Protein AF-A0A7R9V7A7-F1 (afdb_monomer_lite)

Foldseek 3Di:
DPVVCVVVVVVVVVVVVVVVVVVVVVCVVVPPPPPPPPPPDPPPPPDDPCVVVVLVVVVVVVCVVCVVVCVVVVVVVVLLVVQCPDAEAEEAEPCRPVPSVVSHPVVRYPYYHYYD

Secondary structure (DSSP, 8-state):
--HHHHHHHHHHHHHHHHHHHHHHHHHHHHS-------TTTGGG---STTHHHHHHHHHHHHHHHHHHHHHHHTHHHHHHHHHTT--EEEEEES-TT-TTGGGS-GGGEEEEEEE-

Organism: NCBI:txid1486919

InterPro domains:
  IPR029063 S-adenosyl-L-methionine-dependent methyltransferase superfamily [G3DSA:3.40.50.150] (50-116)
  IPR029063 S-adenosyl-L-methionine-dependent methyltransferase superfamily [SSF53335] (53-104)

pLDDT: mean 76.26, std 17.23, range [41.53, 97.0]

Sequence (116 aa):
AASWYLVGGVGLYGASAYGMYTYLTAHKLHGDGDKSGPEGEASREAGSGNGARTYDAIAKKYDSAIGGEEFSMGTPLLRRWILNHAKGDVLEISAGTGRNLTYYSLDSVRSLTLAD

Structure (mmCIF, N/CA/C/O backbone):
data_AF-A0A7R9V7A7-F1
#
_entry.id   AF-A0A7R9V7A7-F1
#
loop_
_atom_site.group_PDB
_atom_site.id
_atom_site.type_symbol
_atom_site.label_atom_id
_atom_site.label_alt_id
_atom_site.label_comp_id
_atom_site.label_asym_id
_atom_site.label_entity_id
_atom_site.label_seq_id
_atom_site.pdbx_PDB_ins_code
_atom_site.Cartn_x
_atom_site.Cartn_y
_atom_site.Cartn_z
_atom_site.occupancy
_atom_site.B_iso_or_equiv
_atom_site.auth_seq_id
_atom_site.auth_comp_id
_atom_site.auth_asym_id
_atom_site.auth_atom_id
_atom_site.pdbx_PDB_model_num
ATOM 1 N N . ALA A 1 1 ? 50.340 5.559 -20.323 1.00 57.56 1 ALA A N 1
ATOM 2 C CA . ALA A 1 1 ? 49.188 5.182 -19.473 1.00 57.56 1 ALA A CA 1
ATOM 3 C C . ALA A 1 1 ? 47.927 6.042 -19.685 1.00 57.56 1 ALA A C 1
ATOM 5 O O . ALA A 1 1 ? 46.874 5.620 -19.256 1.00 57.56 1 ALA A O 1
ATOM 6 N N . ALA A 1 2 ? 47.960 7.206 -20.352 1.00 59.69 2 ALA A N 1
ATOM 7 C CA . ALA A 1 2 ? 46.762 8.056 -20.502 1.00 59.69 2 ALA A CA 1
ATOM 8 C C . ALA A 1 2 ? 45.759 7.601 -21.594 1.00 59.69 2 ALA A C 1
ATOM 10 O O . ALA A 1 2 ? 44.580 7.928 -21.529 1.00 59.69 2 ALA A O 1
ATOM 11 N N . SER A 1 3 ? 46.207 6.826 -22.589 1.00 58.97 3 SER A N 1
ATOM 12 C CA . SER A 1 3 ? 45.395 6.472 -23.768 1.00 58.97 3 SER A CA 1
ATOM 13 C C . SER A 1 3 ? 44.245 5.496 -23.472 1.00 58.97 3 SER A C 1
ATOM 15 O O . SER A 1 3 ? 43.177 5.618 -24.067 1.00 58.97 3 SER A O 1
ATOM 17 N N . TRP A 1 4 ? 44.404 4.583 -22.509 1.00 61.69 4 TRP A N 1
ATOM 18 C CA . TRP A 1 4 ? 43.367 3.595 -22.192 1.00 61.69 4 TRP A CA 1
ATOM 19 C C . TRP A 1 4 ? 42.163 4.198 -21.457 1.00 61.69 4 TRP A C 1
ATOM 21 O O . TRP A 1 4 ? 41.040 3.741 -21.649 1.00 61.69 4 TRP A O 1
ATOM 31 N N . TYR A 1 5 ? 42.371 5.269 -20.684 1.00 67.94 5 TYR A N 1
ATOM 32 C CA . TYR A 1 5 ? 41.288 6.007 -20.030 1.00 67.94 5 TYR A CA 1
ATOM 33 C C . TYR A 1 5 ? 40.410 6.754 -21.036 1.00 67.94 5 TYR A C 1
ATOM 35 O O . TYR A 1 5 ? 39.198 6.818 -20.861 1.00 67.94 5 TYR A O 1
ATOM 43 N N . LEU A 1 6 ? 41.005 7.286 -22.109 1.00 68.19 6 LEU A N 1
ATOM 44 C CA . LEU A 1 6 ? 40.260 7.980 -23.162 1.00 68.19 6 LEU A CA 1
ATOM 45 C C . LEU A 1 6 ? 39.402 7.002 -23.970 1.00 68.19 6 LEU A C 1
ATOM 47 O O . LEU A 1 6 ? 38.227 7.269 -24.199 1.00 68.19 6 LEU A O 1
ATOM 51 N N . VAL A 1 7 ? 39.952 5.839 -24.333 1.00 71.19 7 VAL A N 1
ATOM 52 C CA . VAL A 1 7 ? 39.198 4.791 -25.045 1.00 71.19 7 VAL A CA 1
ATOM 53 C C . VAL A 1 7 ? 38.088 4.212 -24.159 1.00 71.19 7 VAL A C 1
ATOM 55 O O . VAL A 1 7 ? 36.957 4.060 -24.617 1.00 71.19 7 VAL A O 1
ATOM 58 N N . GLY A 1 8 ? 38.371 3.959 -22.876 1.00 73.44 8 GLY A N 1
ATOM 59 C CA . GLY A 1 8 ? 37.368 3.492 -21.916 1.00 73.44 8 GLY A CA 1
ATOM 60 C C . GLY A 1 8 ? 36.262 4.520 -21.652 1.00 73.44 8 GLY A C 1
ATOM 61 O O . GLY A 1 8 ? 35.086 4.164 -21.626 1.00 73.44 8 GLY A O 1
ATOM 62 N N . GLY A 1 9 ? 36.619 5.801 -21.519 1.00 75.38 9 GLY A N 1
ATOM 63 C CA . GLY A 1 9 ? 35.669 6.892 -21.293 1.00 75.38 9 GLY A CA 1
ATOM 64 C C . GLY A 1 9 ? 34.747 7.143 -22.487 1.00 75.38 9 GLY A C 1
ATOM 65 O O . GLY A 1 9 ? 33.539 7.282 -22.307 1.00 75.38 9 GLY A O 1
ATOM 66 N N . VAL A 1 10 ? 35.289 7.125 -23.711 1.00 82.88 10 VAL A N 1
ATOM 67 C CA . VAL A 1 10 ? 34.489 7.241 -24.943 1.00 82.88 10 VAL A CA 1
ATOM 68 C C . VAL A 1 10 ? 33.562 6.035 -25.108 1.00 82.88 10 VAL A C 1
ATOM 70 O O . VAL A 1 10 ? 32.400 6.212 -25.467 1.00 82.88 10 VAL A O 1
ATOM 73 N N . GLY A 1 11 ? 34.030 4.825 -24.784 1.00 84.38 11 GLY A N 1
ATOM 74 C CA . GLY A 1 11 ? 33.195 3.622 -24.791 1.00 84.38 11 GLY A CA 1
ATOM 75 C C . GLY A 1 11 ? 32.031 3.700 -23.799 1.00 84.38 11 GLY A C 1
ATOM 76 O O . GLY A 1 11 ? 30.889 3.427 -24.169 1.00 84.38 11 GLY A O 1
ATOM 77 N N . LEU A 1 12 ? 32.293 4.136 -22.562 1.00 87.56 12 LEU A N 1
ATOM 78 C CA . LEU A 1 12 ? 31.264 4.288 -21.529 1.00 87.56 12 LEU A CA 1
ATOM 79 C C . LEU A 1 12 ? 30.229 5.362 -21.898 1.00 87.56 12 LEU A C 1
ATOM 81 O O . LEU A 1 12 ? 29.033 5.145 -21.713 1.00 87.56 12 LEU A O 1
ATOM 85 N N . TYR A 1 13 ? 30.676 6.493 -22.454 1.00 88.06 13 TYR A N 1
ATOM 86 C CA . TYR A 1 13 ? 29.791 7.561 -22.924 1.00 88.06 13 TYR A CA 1
ATOM 87 C C . TYR A 1 13 ? 28.952 7.131 -24.135 1.00 88.06 13 TYR A C 1
ATOM 89 O O . TYR A 1 13 ? 27.756 7.400 -24.192 1.00 88.06 13 TYR A O 1
ATOM 97 N N . GLY A 1 14 ? 29.552 6.418 -25.093 1.00 90.75 14 GLY A N 1
ATOM 98 C CA . GLY A 1 14 ? 28.831 5.880 -26.245 1.00 90.75 14 GLY A CA 1
ATOM 99 C C . GLY A 1 14 ? 27.759 4.869 -25.834 1.00 90.75 14 GLY A C 1
ATOM 100 O O . GLY A 1 14 ? 26.628 4.945 -26.310 1.00 90.75 14 GLY A O 1
ATOM 101 N N . ALA A 1 15 ? 28.080 3.968 -24.901 1.00 88.50 15 ALA A N 1
ATOM 102 C CA . ALA A 1 15 ? 27.132 2.989 -24.377 1.00 88.50 15 ALA A CA 1
ATOM 103 C C . ALA A 1 15 ? 25.983 3.647 -23.595 1.00 88.50 15 ALA A C 1
ATOM 105 O O . ALA A 1 15 ? 24.828 3.262 -23.776 1.00 88.50 15 ALA A O 1
ATOM 106 N N . SER A 1 16 ? 26.268 4.662 -22.768 1.00 88.31 16 SER A N 1
ATOM 107 C CA . SER A 1 16 ? 25.231 5.382 -22.020 1.00 88.31 16 SER A CA 1
ATOM 108 C C . SER A 1 16 ? 24.333 6.220 -22.935 1.00 88.31 16 SER A C 1
ATOM 110 O O . SER A 1 16 ? 23.111 6.175 -22.792 1.00 88.31 16 SER A O 1
ATOM 112 N N . ALA A 1 17 ? 24.901 6.910 -23.928 1.00 88.75 17 ALA A N 1
ATOM 113 C CA . ALA A 1 17 ? 24.140 7.662 -24.922 1.00 88.75 17 ALA A CA 1
ATOM 114 C C . ALA A 1 17 ? 23.271 6.745 -25.801 1.00 88.75 17 ALA A C 1
ATOM 116 O O . ALA A 1 17 ? 22.105 7.053 -26.045 1.00 88.75 17 ALA A O 1
ATOM 117 N N . TYR A 1 18 ? 23.797 5.593 -26.231 1.00 89.50 18 TYR A N 1
ATOM 118 C CA . TYR A 1 18 ? 23.044 4.607 -27.012 1.00 89.50 18 TYR A CA 1
ATOM 119 C C . TYR A 1 18 ? 21.932 3.937 -26.187 1.00 89.50 18 TYR A C 1
ATOM 121 O O . TYR A 1 18 ? 20.805 3.781 -26.664 1.00 89.50 18 TYR A O 1
ATOM 129 N N . GLY A 1 19 ? 22.210 3.608 -24.922 1.00 86.00 19 GLY A N 1
ATOM 130 C CA . GLY A 1 19 ? 21.204 3.117 -23.979 1.00 86.00 19 GLY A CA 1
ATOM 131 C C . GLY A 1 19 ? 20.078 4.132 -23.760 1.00 86.00 19 GLY A C 1
ATOM 132 O O . GLY A 1 19 ? 18.907 3.782 -23.858 1.00 86.00 19 GLY A O 1
ATOM 133 N N . MET A 1 20 ? 20.412 5.412 -23.571 1.00 85.75 20 MET A N 1
ATOM 134 C CA . MET A 1 20 ? 19.413 6.478 -23.447 1.00 85.75 20 MET A CA 1
ATOM 135 C C . MET A 1 20 ? 18.615 6.684 -24.743 1.00 85.75 20 MET A C 1
ATOM 137 O O . MET A 1 20 ? 17.402 6.860 -24.697 1.00 85.75 20 MET A O 1
ATOM 141 N N . TYR A 1 21 ? 19.260 6.623 -25.912 1.00 85.75 21 TYR A N 1
ATOM 142 C CA . TYR A 1 21 ? 18.585 6.744 -27.208 1.00 85.75 21 TYR A CA 1
ATOM 143 C C . TYR A 1 21 ? 17.577 5.613 -27.446 1.00 85.75 21 TYR A C 1
ATOM 145 O O . TYR A 1 21 ? 16.442 5.870 -27.852 1.00 85.75 21 TYR A O 1
ATOM 153 N N . THR A 1 22 ? 17.963 4.367 -27.163 1.00 85.06 22 THR A N 1
ATOM 154 C CA . THR A 1 22 ? 17.061 3.212 -27.282 1.00 85.06 22 THR A CA 1
ATOM 155 C C . THR A 1 22 ? 15.937 3.267 -26.249 1.00 85.06 22 THR A C 1
ATOM 157 O O . THR A 1 22 ? 14.790 3.027 -26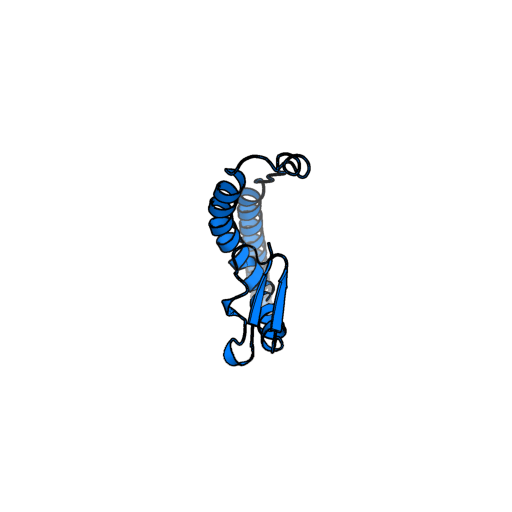.614 1.00 85.06 22 THR A O 1
ATOM 160 N N . TYR A 1 23 ? 16.220 3.688 -25.010 1.00 80.94 23 TYR A N 1
ATOM 161 C CA . TYR A 1 23 ? 15.208 3.904 -23.972 1.00 80.94 23 TYR A CA 1
ATOM 162 C C . TYR A 1 23 ? 14.192 4.978 -24.370 1.00 80.94 23 TYR A C 1
ATOM 164 O O . TYR A 1 23 ? 12.993 4.724 -24.347 1.00 80.94 23 TYR A O 1
ATOM 172 N N . LEU A 1 24 ? 14.651 6.156 -24.803 1.00 79.62 24 LEU A N 1
ATOM 173 C CA . LEU A 1 24 ? 13.774 7.241 -25.245 1.00 79.62 24 LEU A CA 1
ATOM 174 C C . LEU A 1 24 ? 12.979 6.867 -26.496 1.00 79.62 24 LEU A C 1
ATOM 176 O O . LEU A 1 24 ? 11.830 7.270 -26.619 1.00 79.62 24 LEU A O 1
ATOM 180 N N . THR A 1 25 ? 13.556 6.102 -27.421 1.00 74.06 25 THR A N 1
ATOM 181 C CA . THR A 1 25 ? 12.841 5.657 -28.625 1.00 74.06 25 THR A CA 1
ATOM 182 C C . THR A 1 25 ? 11.804 4.585 -28.277 1.00 74.06 25 THR A C 1
ATOM 184 O O . THR A 1 25 ? 10.677 4.656 -28.755 1.00 74.06 25 THR A O 1
ATOM 187 N N . ALA A 1 26 ? 12.121 3.655 -27.372 1.00 70.44 26 ALA A N 1
ATOM 188 C CA . ALA A 1 26 ? 11.163 2.680 -26.850 1.00 70.44 26 ALA A CA 1
ATOM 189 C C . ALA A 1 26 ? 10.038 3.348 -26.038 1.00 70.44 26 ALA A C 1
ATOM 191 O O . ALA A 1 26 ? 8.878 2.957 -26.167 1.00 70.44 26 ALA A O 1
ATOM 192 N N . HIS A 1 27 ? 10.353 4.392 -25.262 1.00 63.81 27 HIS A N 1
ATOM 193 C CA . HIS A 1 27 ? 9.360 5.174 -24.524 1.00 63.81 27 HIS A CA 1
ATOM 194 C C . HIS A 1 27 ? 8.548 6.112 -25.414 1.00 63.81 27 HIS A C 1
ATOM 196 O O . HIS A 1 27 ? 7.374 6.296 -25.137 1.00 63.81 27 HIS A O 1
ATOM 202 N N . LYS A 1 28 ? 9.101 6.662 -26.502 1.00 58.53 28 LYS A N 1
ATOM 203 C CA . LYS A 1 28 ? 8.312 7.397 -27.506 1.00 58.53 28 LYS A CA 1
ATOM 204 C C . LYS A 1 28 ? 7.352 6.480 -28.266 1.00 58.53 28 LYS A C 1
ATOM 206 O O . LYS A 1 28 ? 6.287 6.930 -28.657 1.00 58.53 28 LYS A O 1
ATOM 211 N N . LEU A 1 29 ? 7.684 5.196 -28.414 1.00 51.06 29 LEU A N 1
ATOM 212 C CA . LEU A 1 29 ? 6.771 4.188 -28.967 1.00 51.06 29 LEU A CA 1
ATOM 213 C C . LEU A 1 29 ? 5.700 3.725 -27.959 1.00 51.06 29 LEU A C 1
ATOM 215 O O . LEU A 1 29 ? 4.628 3.307 -28.380 1.00 51.06 29 LEU A O 1
ATOM 219 N N . HIS A 1 30 ? 5.958 3.824 -26.648 1.00 51.91 30 HIS A N 1
ATOM 220 C CA . HIS A 1 30 ? 4.965 3.579 -25.585 1.00 51.91 30 HIS A CA 1
ATOM 221 C C . HIS A 1 30 ? 4.228 4.846 -25.107 1.00 51.91 30 HIS A C 1
ATOM 223 O O . HIS A 1 30 ? 3.280 4.740 -24.333 1.00 51.91 30 HIS A O 1
ATOM 229 N N . GLY A 1 31 ? 4.668 6.031 -25.534 1.00 47.56 31 GLY A N 1
ATOM 230 C CA . GLY A 1 31 ? 4.301 7.324 -24.952 1.00 47.56 31 GLY A CA 1
ATOM 231 C C . GLY A 1 31 ? 3.395 8.198 -25.812 1.00 47.56 31 GLY A C 1
ATOM 232 O O . GLY A 1 31 ? 3.139 9.325 -25.416 1.00 47.56 31 GLY A O 1
ATOM 233 N N . ASP A 1 32 ? 2.894 7.694 -26.941 1.00 48.56 32 ASP A N 1
ATOM 234 C CA . ASP A 1 32 ? 1.862 8.369 -27.749 1.00 48.56 32 ASP A CA 1
ATOM 235 C C . ASP A 1 32 ? 0.522 7.621 -27.665 1.00 48.56 32 ASP A C 1
ATOM 237 O O . ASP A 1 32 ? -0.204 7.400 -28.631 1.00 48.56 32 ASP A O 1
ATOM 241 N N . GLY A 1 33 ? 0.221 7.173 -26.449 1.00 44.62 33 GLY A N 1
ATOM 242 C CA . GLY A 1 33 ? -1.119 6.836 -26.004 1.00 44.62 33 GLY A CA 1
ATOM 243 C C . GLY A 1 33 ? -1.644 7.937 -25.093 1.00 44.62 33 GLY A C 1
ATOM 244 O O . GLY A 1 33 ? -2.119 7.622 -24.004 1.00 44.62 33 GLY A O 1
ATOM 245 N N . ASP A 1 34 ? -1.523 9.202 -25.514 1.00 42.97 34 ASP A N 1
ATOM 246 C CA . ASP A 1 34 ? -2.339 10.292 -24.981 1.00 42.97 34 ASP A CA 1
ATOM 247 C C . ASP A 1 34 ? -3.807 9.926 -25.216 1.00 42.97 34 ASP A C 1
ATOM 249 O O . ASP A 1 34 ? -4.411 10.199 -26.250 1.00 42.97 34 ASP A O 1
ATOM 253 N N . LYS A 1 35 ? -4.383 9.221 -24.246 1.00 45.66 35 LYS A N 1
ATOM 254 C CA . LYS A 1 35 ? -5.804 9.324 -23.983 1.00 45.66 35 LYS A CA 1
ATOM 255 C C . LYS A 1 35 ? -5.958 10.545 -23.097 1.00 45.66 35 LYS A C 1
ATOM 257 O O . LYS A 1 35 ? -6.165 10.416 -21.893 1.00 45.66 35 LYS A O 1
ATOM 262 N N . SER A 1 36 ? -5.944 11.707 -23.733 1.00 43.75 36 SER A N 1
ATOM 263 C CA . SER A 1 36 ? -6.845 12.797 -23.400 1.00 43.75 36 SER A CA 1
ATOM 264 C C . SER A 1 36 ? -8.273 12.239 -23.497 1.00 43.75 36 SER A C 1
ATOM 266 O O . SER A 1 36 ? -8.998 12.393 -24.477 1.00 43.75 36 SER A O 1
ATOM 268 N N . GLY A 1 37 ? -8.649 11.447 -22.489 1.00 41.53 37 GLY A N 1
ATOM 269 C CA . GLY A 1 37 ? -10.035 11.107 -22.232 1.00 41.53 37 GLY A CA 1
ATOM 270 C C . GLY A 1 37 ? -10.774 12.406 -21.920 1.00 41.53 37 GLY A C 1
ATOM 271 O O . GLY A 1 37 ? -10.153 13.339 -21.413 1.00 41.53 37 GLY A O 1
ATOM 272 N N . PRO A 1 38 ? -12.071 12.511 -22.236 1.00 43.59 38 PRO A N 1
ATOM 273 C CA . PRO A 1 38 ? -12.829 13.723 -21.981 1.00 43.59 38 PRO A CA 1
ATOM 274 C C . PRO A 1 38 ? -12.927 13.946 -20.466 1.00 43.59 38 PRO A C 1
ATOM 276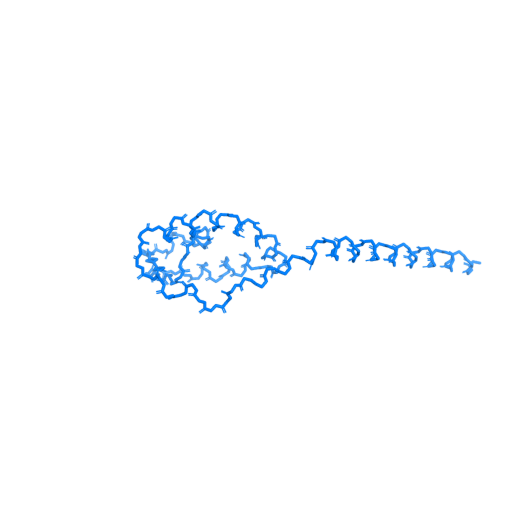 O O . PRO A 1 38 ? -13.828 13.443 -19.794 1.00 43.59 38 PRO A O 1
ATOM 279 N N . GLU A 1 39 ? -11.976 14.699 -19.919 1.00 48.47 39 GLU A N 1
ATOM 280 C CA . GLU A 1 39 ? -12.076 15.325 -18.612 1.00 48.47 39 GLU A CA 1
ATOM 281 C C . GLU A 1 39 ? -13.158 16.401 -18.718 1.00 48.47 39 GLU A C 1
ATOM 283 O O . GLU A 1 39 ? -12.915 17.508 -19.192 1.00 48.47 39 GLU A O 1
ATOM 288 N N . GLY A 1 40 ? -14.391 16.063 -18.336 1.00 45.06 40 GLY A N 1
ATOM 289 C CA . GLY A 1 40 ? -15.408 17.090 -18.103 1.00 45.06 40 GLY A CA 1
ATOM 290 C C . GLY A 1 40 ? -16.871 16.709 -18.290 1.00 45.06 40 GLY A C 1
ATOM 291 O O . GLY A 1 40 ? -17.720 17.421 -17.760 1.00 45.06 40 GLY A O 1
ATOM 292 N N . GLU A 1 41 ? -17.211 15.615 -18.978 1.00 42.88 41 GLU A N 1
ATOM 293 C CA . GLU A 1 41 ? -18.626 15.378 -19.345 1.00 42.88 41 GLU A CA 1
ATOM 294 C C . GLU A 1 41 ? -19.274 14.127 -18.733 1.00 42.88 41 GLU A C 1
ATOM 296 O O . GLU A 1 41 ? -20.499 14.058 -18.654 1.00 42.88 41 GLU A O 1
ATOM 301 N N . ALA A 1 42 ? -18.503 13.190 -18.171 1.00 42.97 42 ALA A N 1
ATOM 302 C CA . ALA A 1 42 ? -19.062 11.982 -17.547 1.00 42.97 42 ALA A CA 1
ATOM 303 C C . ALA A 1 42 ? -19.595 12.186 -16.110 1.00 42.97 42 ALA A C 1
ATOM 305 O O . ALA A 1 42 ? -20.146 11.263 -15.517 1.00 42.97 42 ALA A O 1
ATOM 306 N N . SER A 1 43 ? -19.478 13.390 -15.540 1.00 47.97 43 SER A N 1
ATOM 307 C CA . SER A 1 43 ? -19.958 13.702 -14.182 1.00 47.97 43 SER A CA 1
ATOM 308 C C . SER A 1 43 ? -21.460 14.020 -14.114 1.00 47.97 43 SER A C 1
ATOM 310 O O . SER A 1 43 ? -21.958 14.373 -13.046 1.00 47.97 43 SER A O 1
ATOM 312 N N . ARG A 1 44 ? -22.194 13.951 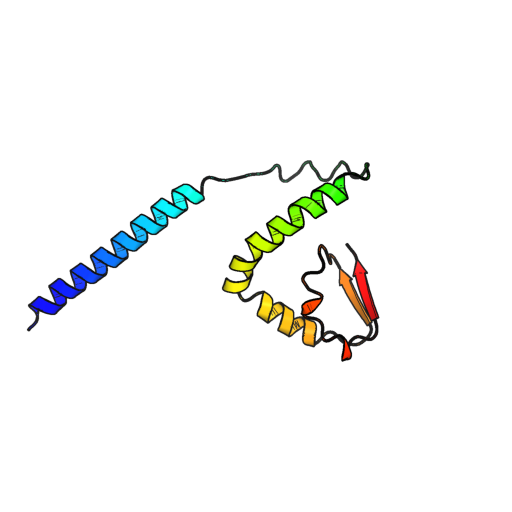-15.238 1.00 48.06 44 ARG A N 1
ATOM 313 C CA . ARG A 1 44 ? -23.618 14.339 -15.316 1.00 48.06 44 ARG A CA 1
ATOM 314 C C . ARG A 1 44 ? -24.618 13.203 -15.519 1.00 48.06 44 ARG A C 1
ATOM 316 O O . ARG A 1 44 ? -25.812 13.478 -15.519 1.00 48.06 44 ARG A O 1
ATOM 323 N N . GLU A 1 45 ? -24.186 11.947 -15.575 1.00 45.09 45 GLU A N 1
ATOM 324 C CA . GLU A 1 45 ? -25.108 10.799 -15.605 1.00 45.09 45 GLU A CA 1
ATOM 325 C C . GLU A 1 45 ? -24.997 9.939 -14.341 1.00 45.09 45 GLU A C 1
ATOM 327 O O . GLU A 1 45 ? -24.857 8.717 -14.364 1.00 45.09 45 GLU A O 1
ATOM 332 N N . ALA A 1 46 ? -25.122 10.601 -13.189 1.00 50.50 46 ALA A N 1
ATOM 333 C CA . ALA A 1 46 ? -25.544 9.958 -11.952 1.00 50.50 46 ALA A CA 1
ATOM 334 C C . ALA A 1 46 ? -27.025 9.561 -12.086 1.00 50.50 46 ALA A C 1
ATOM 336 O O . ALA A 1 46 ? -27.922 10.303 -11.692 1.00 50.50 46 ALA A O 1
ATOM 337 N N . GLY A 1 47 ? -27.296 8.418 -12.719 1.00 45.53 47 GLY A N 1
ATOM 338 C CA . GLY A 1 47 ? -28.680 8.023 -12.974 1.00 45.53 47 GLY A CA 1
ATOM 339 C C . GLY A 1 47 ? -28.910 6.664 -13.621 1.00 45.53 47 GLY A C 1
ATOM 340 O O . GLY A 1 47 ? -29.911 6.506 -14.303 1.00 45.53 47 GLY A O 1
ATOM 341 N N . SER A 1 48 ? -28.031 5.675 -13.457 1.00 45.91 48 SER A N 1
ATOM 342 C CA . SER A 1 48 ? -28.372 4.282 -13.785 1.00 45.91 48 SER A CA 1
A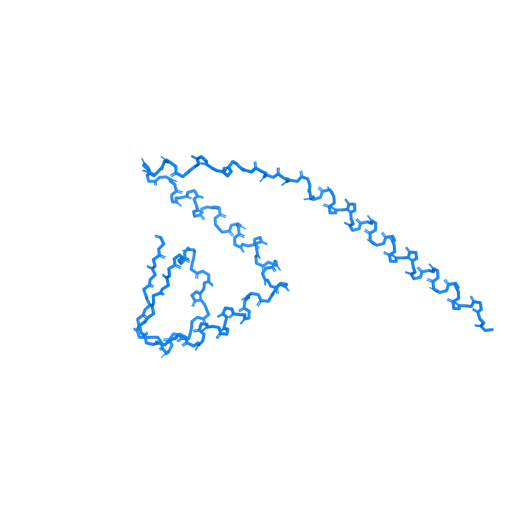TOM 343 C C . SER A 1 48 ? -27.350 3.338 -13.160 1.00 45.91 48 SER A C 1
ATOM 345 O O . SER A 1 48 ? -26.149 3.570 -13.286 1.00 45.91 48 SER A O 1
ATOM 347 N N . GLY A 1 49 ? -27.796 2.272 -12.489 1.00 52.22 49 GLY A N 1
ATOM 348 C CA . GLY A 1 49 ? -26.983 1.317 -11.708 1.00 52.22 49 GLY A CA 1
ATOM 349 C C . GLY A 1 49 ? -25.929 0.504 -12.483 1.00 52.22 49 GLY A C 1
ATOM 350 O O . GLY A 1 49 ? -25.534 -0.574 -12.049 1.00 52.22 49 GLY A O 1
ATOM 351 N N . ASN A 1 50 ? -25.474 0.993 -13.637 1.00 58.12 50 ASN A N 1
ATOM 352 C CA . ASN A 1 50 ? -24.463 0.389 -14.497 1.00 58.12 50 ASN A CA 1
ATOM 353 C C . ASN A 1 50 ? -23.084 1.078 -14.404 1.00 58.12 50 ASN A C 1
ATOM 355 O O . ASN A 1 50 ? -22.081 0.479 -14.795 1.00 58.12 50 ASN A O 1
ATOM 359 N N . GLY A 1 51 ? -23.018 2.301 -13.856 1.00 58.88 51 GLY A N 1
ATOM 360 C CA . GLY A 1 51 ? -21.764 3.039 -13.657 1.00 58.88 51 GLY A CA 1
ATOM 361 C C . GLY A 1 51 ? -20.809 2.322 -12.700 1.00 58.88 51 GLY A C 1
ATOM 362 O O . GLY A 1 51 ? -19.681 2.024 -13.079 1.00 58.88 51 GLY A O 1
ATOM 363 N N . ALA A 1 52 ? -21.291 1.930 -11.514 1.00 62.16 52 ALA A N 1
ATOM 364 C CA . ALA A 1 52 ? -20.493 1.235 -10.493 1.00 62.16 52 ALA A CA 1
ATOM 365 C C . ALA A 1 52 ? -19.786 -0.024 -11.033 1.00 62.16 52 ALA A C 1
ATOM 367 O O . ALA A 1 52 ? -18.596 -0.214 -10.816 1.00 62.16 52 ALA A O 1
ATOM 368 N N . ARG A 1 53 ? -20.477 -0.831 -11.853 1.00 61.91 53 ARG A N 1
ATOM 369 C CA . ARG A 1 53 ? -19.894 -2.044 -12.460 1.00 61.91 53 ARG A CA 1
ATOM 370 C C . ARG A 1 53 ? -18.790 -1.746 -13.473 1.00 61.91 53 ARG A C 1
ATOM 372 O O . ARG A 1 53 ? -17.870 -2.544 -13.639 1.00 61.91 53 ARG A O 1
ATOM 379 N N . THR A 1 54 ? -18.893 -0.614 -14.164 1.00 68.88 54 THR A N 1
ATOM 380 C CA . THR A 1 54 ? -17.869 -0.162 -15.113 1.00 68.88 54 THR A CA 1
ATOM 381 C C . THR A 1 54 ? -16.641 0.346 -14.360 1.00 68.88 54 THR A C 1
ATOM 383 O O . THR A 1 54 ? -15.520 -0.019 -14.718 1.00 68.88 54 THR A O 1
ATOM 386 N N . TYR A 1 55 ? -16.848 1.100 -13.275 1.00 68.81 55 TYR A N 1
ATOM 387 C CA . TYR A 1 55 ? -15.772 1.525 -12.379 1.00 68.81 55 TYR A CA 1
ATOM 388 C C . TYR A 1 55 ? -15.049 0.325 -11.759 1.00 68.81 55 TYR A C 1
ATOM 390 O O . TYR A 1 55 ? -13.833 0.233 -11.901 1.00 68.81 55 TYR A O 1
ATOM 398 N N . ASP A 1 56 ? -15.768 -0.658 -11.210 1.00 72.75 56 ASP A N 1
ATOM 399 C CA . ASP A 1 56 ? -15.177 -1.878 -10.635 1.00 72.75 56 ASP A CA 1
ATOM 400 C C . ASP A 1 56 ? -14.309 -2.659 -11.635 1.00 72.75 56 ASP A C 1
ATOM 402 O O . ASP A 1 56 ? -13.243 -3.185 -11.295 1.00 72.75 56 ASP A O 1
ATOM 406 N N . ALA A 1 57 ? -14.757 -2.746 -12.892 1.00 75.31 57 ALA A N 1
ATOM 407 C CA . ALA A 1 57 ? -14.042 -3.463 -13.944 1.00 75.31 57 ALA A CA 1
ATOM 408 C C . ALA A 1 57 ? -12.733 -2.764 -14.350 1.00 75.31 57 ALA A C 1
ATOM 410 O O . ALA A 1 57 ? -11.746 -3.433 -14.674 1.00 75.31 57 ALA A O 1
ATOM 411 N N . ILE A 1 58 ? -12.716 -1.429 -14.336 1.00 75.94 58 ILE A N 1
ATOM 412 C CA . ILE A 1 58 ? -11.544 -0.622 -14.696 1.00 75.94 58 ILE A CA 1
ATOM 413 C C . ILE A 1 58 ? -10.584 -0.503 -13.509 1.00 75.94 58 ILE A C 1
ATOM 415 O O . ILE A 1 58 ? -9.368 -0.581 -13.700 1.00 75.94 58 ILE A O 1
ATOM 419 N N . ALA A 1 59 ? -11.112 -0.396 -12.289 1.00 76.88 59 ALA A N 1
ATOM 420 C CA . ALA A 1 59 ? -10.338 -0.125 -11.086 1.00 76.88 59 ALA A CA 1
ATOM 421 C C . ALA A 1 59 ? -9.251 -1.178 -10.835 1.00 76.88 59 ALA A C 1
ATOM 423 O O . ALA A 1 59 ? -8.108 -0.821 -10.578 1.00 76.88 59 ALA A O 1
ATOM 424 N N . LYS A 1 60 ? -9.537 -2.471 -11.051 1.00 75.31 60 LYS A N 1
ATOM 425 C CA . LYS A 1 60 ? -8.524 -3.537 -10.897 1.00 75.31 60 LYS A CA 1
ATOM 426 C C . LYS A 1 60 ? -7.323 -3.367 -11.830 1.00 75.31 60 LYS A C 1
ATOM 428 O O . LYS A 1 60 ? -6.186 -3.605 -11.428 1.00 75.31 60 LYS A O 1
ATOM 433 N N . LYS A 1 61 ? -7.568 -2.976 -13.085 1.00 77.50 61 LYS A N 1
ATOM 434 C CA . LYS A 1 61 ? -6.498 -2.743 -14.067 1.00 77.50 61 LYS A CA 1
ATOM 435 C C . LYS A 1 61 ? -5.720 -1.479 -13.722 1.00 77.50 61 LYS A C 1
ATOM 437 O O . LYS A 1 61 ? -4.492 -1.511 -13.735 1.00 77.50 61 LYS A O 1
ATOM 442 N N . TYR A 1 62 ? -6.430 -0.411 -13.373 1.00 78.88 62 TYR A N 1
ATOM 443 C CA . TYR A 1 62 ? -5.834 0.851 -12.950 1.00 78.88 62 TYR A CA 1
ATOM 444 C C . TYR A 1 62 ? -4.928 0.667 -11.726 1.00 78.88 62 TYR A C 1
ATOM 446 O O . TYR A 1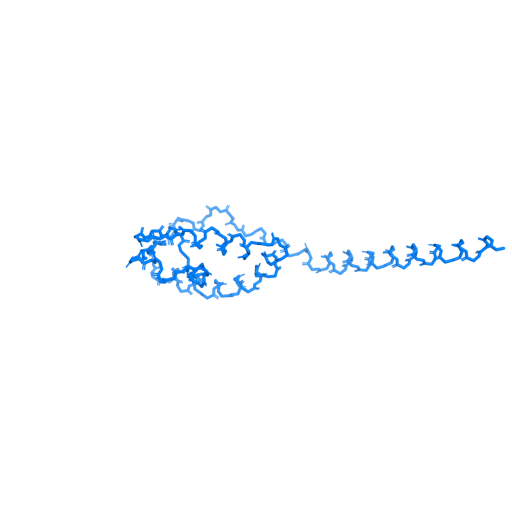 62 ? -3.763 1.054 -11.751 1.00 78.88 62 TYR A O 1
ATOM 454 N N . ASP A 1 63 ? -5.415 -0.039 -10.706 1.00 79.12 63 ASP A N 1
ATOM 455 C CA . ASP A 1 63 ? -4.676 -0.295 -9.473 1.00 79.12 63 ASP A CA 1
ATOM 456 C C . ASP A 1 63 ? -3.365 -1.049 -9.712 1.00 79.12 63 ASP A C 1
ATOM 458 O O . ASP A 1 63 ? -2.336 -0.719 -9.114 1.00 79.12 63 ASP A O 1
ATOM 462 N N . SER A 1 64 ? -3.388 -2.020 -10.631 1.00 77.00 64 SER A N 1
ATOM 463 C CA . SER A 1 64 ? -2.197 -2.775 -11.026 1.00 77.00 64 SER A CA 1
ATOM 464 C C . SER A 1 64 ? -1.195 -1.947 -11.837 1.00 77.00 64 SER A C 1
ATOM 466 O O . SER A 1 64 ? 0.008 -2.097 -11.637 1.00 77.00 64 SER A O 1
ATOM 468 N N . ALA A 1 65 ? -1.674 -1.056 -12.711 1.00 77.06 65 ALA A N 1
ATOM 469 C CA . ALA A 1 65 ? -0.822 -0.200 -13.534 1.00 77.06 65 ALA A CA 1
ATOM 470 C C . ALA A 1 65 ? -0.104 0.857 -12.680 1.00 77.06 65 ALA A C 1
ATOM 472 O O . ALA A 1 65 ? 1.104 1.041 -12.795 1.00 77.06 65 ALA A O 1
ATOM 473 N N . ILE A 1 66 ? -0.837 1.481 -11.758 1.00 77.00 66 ILE A N 1
ATOM 474 C CA . ILE A 1 66 ? -0.331 2.542 -10.880 1.00 77.00 66 ILE A CA 1
ATOM 475 C C . ILE A 1 66 ? 0.593 1.991 -9.779 1.00 77.00 66 ILE A C 1
ATOM 477 O O . ILE A 1 66 ? 1.444 2.709 -9.260 1.00 77.00 66 ILE A O 1
ATOM 481 N N . GLY A 1 67 ? 0.471 0.709 -9.411 1.00 73.62 67 GLY A N 1
ATOM 482 C CA . GLY A 1 67 ? 1.254 0.114 -8.321 1.00 73.62 67 GLY A CA 1
ATOM 483 C C . GLY A 1 67 ? 2.776 0.201 -8.507 1.00 73.62 67 GLY A C 1
ATOM 484 O O . GLY A 1 67 ? 3.494 0.414 -7.531 1.00 73.62 67 GLY A O 1
ATOM 485 N N . GLY A 1 68 ? 3.273 0.081 -9.744 1.00 74.88 68 GLY A N 1
ATOM 486 C CA . GLY A 1 68 ? 4.707 0.194 -10.044 1.00 74.88 68 GLY A CA 1
ATOM 487 C C . GLY A 1 68 ? 5.249 1.618 -9.880 1.00 74.88 68 GLY A C 1
ATOM 488 O O . GLY A 1 68 ? 6.341 1.807 -9.341 1.00 74.88 68 GLY A O 1
ATOM 489 N N . GLU A 1 69 ? 4.465 2.617 -10.286 1.00 75.50 69 GLU A N 1
ATOM 490 C CA . GLU A 1 69 ? 4.805 4.037 -10.141 1.00 75.50 69 GLU A CA 1
ATOM 491 C C . GLU A 1 69 ? 4.709 4.489 -8.679 1.00 75.50 69 GLU A C 1
ATOM 493 O O . GLU A 1 69 ? 5.607 5.145 -8.160 1.00 75.50 69 GLU A O 1
ATOM 498 N N . GLU A 1 70 ? 3.670 4.071 -7.954 1.00 81.69 70 GLU A N 1
ATOM 499 C CA . GLU A 1 70 ? 3.557 4.348 -6.518 1.00 81.69 70 GLU A CA 1
ATOM 500 C C . GLU A 1 70 ? 4.714 3.748 -5.720 1.00 81.69 70 GLU A C 1
ATOM 502 O O . GLU A 1 70 ? 5.203 4.361 -4.767 1.00 81.69 70 GLU A O 1
ATOM 507 N N . PHE A 1 71 ? 5.158 2.545 -6.093 1.00 78.75 71 PHE A N 1
ATOM 508 C CA . PHE A 1 71 ? 6.284 1.899 -5.435 1.00 78.75 71 PHE A CA 1
ATOM 509 C C . PHE A 1 71 ? 7.582 2.683 -5.642 1.00 78.75 71 PHE A C 1
ATOM 511 O O . PHE A 1 71 ? 8.321 2.884 -4.678 1.00 78.75 71 PHE A O 1
ATOM 518 N N . SER A 1 72 ? 7.839 3.181 -6.857 1.00 77.75 72 SER A N 1
ATOM 519 C CA . SER A 1 72 ? 9.031 3.991 -7.139 1.00 77.75 72 SER A CA 1
ATOM 520 C C . SER A 1 72 ? 9.002 5.346 -6.421 1.00 77.75 72 SER A C 1
ATOM 522 O O . SER A 1 72 ? 10.044 5.818 -5.968 1.00 77.75 72 SER A O 1
ATOM 524 N N . MET A 1 73 ? 7.814 5.929 -6.230 1.00 85.62 73 MET A N 1
ATOM 525 C CA . MET A 1 73 ? 7.611 7.158 -5.452 1.00 85.62 73 MET A CA 1
ATOM 526 C C . MET A 1 73 ? 7.592 6.941 -3.930 1.00 85.62 73 MET A C 1
ATOM 528 O O . MET A 1 73 ? 7.580 7.906 -3.166 1.00 85.62 73 MET A O 1
ATOM 532 N N . GLY A 1 74 ? 7.565 5.691 -3.458 1.00 87.12 74 GLY A N 1
ATOM 533 C CA . GLY A 1 74 ? 7.521 5.370 -2.030 1.00 87.12 74 GLY A CA 1
ATOM 534 C C . GLY A 1 74 ? 6.163 5.615 -1.359 1.00 87.12 74 GLY A C 1
ATOM 535 O O . GLY A 1 74 ? 6.073 5.597 -0.129 1.00 87.12 74 GLY A O 1
ATOM 536 N N . THR A 1 75 ? 5.083 5.791 -2.124 1.00 88.88 75 THR A N 1
ATOM 537 C CA . THR A 1 75 ? 3.723 5.996 -1.594 1.00 88.88 75 THR A CA 1
ATOM 538 C C . THR A 1 75 ? 3.263 4.874 -0.644 1.00 88.88 75 THR A C 1
ATOM 540 O O . THR A 1 75 ? 2.662 5.191 0.385 1.00 88.88 75 THR A O 1
ATOM 543 N N . PRO A 1 76 ? 3.573 3.579 -0.883 1.00 88.94 76 PRO A N 1
ATOM 544 C CA . PRO A 1 76 ? 3.261 2.504 0.063 1.00 88.94 76 PRO A CA 1
ATOM 545 C C . PRO A 1 76 ? 3.882 2.698 1.452 1.00 88.94 76 PRO A C 1
ATOM 547 O O . PRO A 1 76 ? 3.254 2.392 2.465 1.00 88.94 76 PRO A O 1
ATOM 550 N N . LEU A 1 77 ? 5.108 3.228 1.519 1.00 89.19 77 LEU A N 1
ATOM 551 C CA . LEU A 1 77 ? 5.798 3.480 2.786 1.00 89.19 77 LEU A CA 1
ATOM 552 C C . LEU A 1 77 ? 5.137 4.629 3.545 1.00 89.19 77 LEU A C 1
ATOM 554 O O . LEU A 1 77 ? 4.929 4.524 4.752 1.00 89.19 77 LEU A O 1
ATOM 558 N N . LEU A 1 78 ? 4.757 5.691 2.831 1.00 92.00 78 LEU A N 1
ATOM 559 C CA . LEU A 1 78 ? 4.050 6.825 3.417 1.00 92.00 78 LEU A CA 1
ATOM 560 C C . LEU A 1 78 ? 2.672 6.415 3.948 1.00 92.00 78 LEU A C 1
ATOM 562 O O . LEU A 1 78 ? 2.349 6.740 5.089 1.00 92.00 78 LEU A O 1
ATOM 566 N N . ARG A 1 79 ? 1.890 5.652 3.169 1.00 93.31 79 ARG A N 1
ATOM 567 C CA . ARG A 1 79 ? 0.597 5.105 3.617 1.00 93.31 79 ARG A CA 1
ATOM 568 C C . ARG A 1 79 ? 0.772 4.294 4.892 1.00 93.31 79 ARG A C 1
ATOM 570 O O . ARG A 1 79 ? 0.134 4.586 5.899 1.00 93.31 79 ARG A O 1
ATOM 577 N N . ARG A 1 80 ? 1.719 3.353 4.893 1.00 92.00 80 ARG A N 1
ATOM 578 C CA . ARG A 1 80 ? 2.044 2.559 6.082 1.00 92.00 80 ARG A CA 1
ATOM 579 C C . ARG A 1 80 ? 2.414 3.429 7.280 1.00 92.00 80 ARG A C 1
ATOM 581 O O . ARG A 1 80 ? 1.988 3.138 8.392 1.00 92.00 80 ARG A O 1
ATOM 588 N N . TRP A 1 81 ? 3.206 4.477 7.075 1.00 92.62 81 TRP A N 1
ATOM 589 C CA . TRP A 1 81 ? 3.620 5.363 8.156 1.00 92.62 81 TRP A CA 1
ATOM 590 C C . TRP A 1 81 ? 2.440 6.149 8.737 1.00 92.62 81 TRP A C 1
ATOM 592 O O . TRP A 1 81 ? 2.251 6.134 9.951 1.00 92.62 81 TRP A O 1
ATOM 602 N N . ILE A 1 82 ? 1.613 6.779 7.900 1.00 93.50 82 ILE A N 1
ATOM 603 C CA . ILE A 1 82 ? 0.466 7.580 8.355 1.00 93.50 82 ILE A CA 1
ATOM 604 C C . ILE A 1 82 ? -0.567 6.693 9.060 1.00 93.50 82 ILE A C 1
ATOM 606 O O . ILE A 1 82 ? -1.012 7.005 10.162 1.00 93.50 82 ILE A O 1
ATOM 610 N N . LEU A 1 83 ? -0.924 5.559 8.462 1.00 94.12 83 LEU A N 1
ATOM 611 C CA . LEU A 1 83 ? -2.062 4.749 8.912 1.00 94.12 83 LEU A CA 1
ATOM 612 C C . LEU A 1 83 ? -1.750 3.922 10.148 1.00 94.12 83 LEU A C 1
ATOM 614 O O . LEU A 1 83 ? -2.652 3.598 10.913 1.00 94.12 83 LEU A O 1
ATOM 618 N N . ASN A 1 84 ? -0.470 3.675 10.422 1.00 92.12 84 ASN A N 1
ATOM 619 C CA . ASN A 1 84 ? -0.048 3.097 11.691 1.00 92.12 84 ASN A CA 1
ATOM 620 C C . ASN A 1 84 ? -0.333 4.023 12.895 1.00 92.12 84 ASN A C 1
ATOM 622 O O . ASN A 1 84 ? -0.350 3.575 14.041 1.00 92.12 84 ASN A O 1
ATOM 626 N N . HIS A 1 85 ? -0.569 5.318 12.657 1.00 92.56 85 HIS A N 1
ATOM 627 C CA . HIS A 1 85 ? -0.979 6.261 13.698 1.00 92.56 85 HIS A CA 1
ATOM 628 C C . HIS A 1 85 ? -2.503 6.356 13.857 1.00 92.56 85 HIS A C 1
ATOM 630 O O . HIS A 1 85 ? -2.961 6.956 14.830 1.00 92.56 85 HIS A O 1
ATOM 636 N N . ALA A 1 86 ? -3.292 5.763 12.955 1.00 92.50 86 ALA A N 1
ATOM 637 C CA . ALA A 1 86 ? -4.745 5.741 13.069 1.00 92.50 86 ALA A CA 1
ATOM 638 C C . ALA A 1 86 ? -5.171 4.752 14.167 1.00 92.50 86 ALA A C 1
ATOM 640 O O . ALA A 1 86 ? -4.858 3.563 14.105 1.00 92.50 86 ALA A O 1
ATOM 641 N N . LYS A 1 87 ? -5.857 5.254 15.202 1.00 95.44 87 LYS A N 1
ATOM 642 C CA . LYS A 1 87 ? -6.282 4.480 16.379 1.00 95.44 87 LYS A CA 1
ATOM 643 C C . LYS A 1 87 ? -7.676 4.903 16.832 1.00 95.44 87 LYS A C 1
ATOM 645 O O . LYS A 1 87 ? -8.050 6.060 16.666 1.00 95.44 87 LYS A O 1
ATOM 650 N N . GLY A 1 88 ? -8.409 3.997 17.474 1.00 96.06 88 GLY A N 1
ATOM 651 C CA . GLY A 1 88 ? -9.773 4.262 17.937 1.00 96.06 88 GLY A CA 1
ATOM 652 C C . GLY A 1 88 ? -10.786 4.221 16.793 1.00 96.06 88 GLY A C 1
ATOM 653 O O . GLY A 1 88 ? -10.762 3.284 16.002 1.00 96.06 88 GLY A O 1
ATOM 654 N N . ASP A 1 89 ? -11.691 5.195 16.730 1.00 97.00 89 ASP A N 1
ATOM 655 C CA . ASP A 1 89 ? -12.694 5.268 15.662 1.00 97.00 89 ASP A CA 1
ATOM 656 C C . ASP A 1 89 ? -12.135 6.062 14.479 1.00 97.00 89 ASP A C 1
ATOM 658 O O . ASP A 1 89 ? -11.771 7.230 14.618 1.00 97.00 89 ASP A O 1
ATOM 662 N N . VAL A 1 90 ? -12.045 5.416 13.322 1.00 95.75 90 VAL A N 1
ATOM 663 C CA . VAL A 1 90 ? -11.415 5.947 12.115 1.00 95.75 90 VAL A CA 1
ATOM 664 C C . VAL A 1 90 ? -12.459 6.081 11.011 1.00 95.75 90 VAL A C 1
ATOM 666 O O . VAL A 1 90 ? -13.228 5.155 10.762 1.00 95.75 90 VAL A O 1
ATOM 669 N N . LEU A 1 91 ? -12.463 7.227 10.330 1.00 95.31 91 LEU A N 1
ATOM 670 C CA . LEU A 1 91 ? -13.243 7.474 9.120 1.00 95.31 91 LEU A CA 1
ATOM 671 C C . LEU A 1 91 ? -12.281 7.647 7.941 1.00 95.31 91 LEU A C 1
ATOM 673 O O . LEU A 1 91 ? -11.459 8.563 7.948 1.00 95.31 91 LEU A O 1
ATOM 677 N N . GLU A 1 92 ? -12.400 6.786 6.937 1.00 94.31 92 GLU A N 1
ATOM 678 C CA . GLU A 1 92 ? -11.725 6.930 5.651 1.00 94.31 92 GLU A CA 1
ATOM 679 C C . GLU A 1 92 ? -12.730 7.425 4.611 1.00 94.31 92 GLU A C 1
ATOM 681 O O . GLU A 1 92 ? -13.787 6.826 4.408 1.00 94.31 92 GLU A O 1
ATOM 686 N N . ILE A 1 93 ? -12.399 8.548 3.979 1.00 94.38 93 ILE A N 1
ATOM 687 C CA . ILE A 1 93 ? -13.201 9.180 2.930 1.00 94.38 93 ILE A CA 1
ATOM 688 C C . ILE A 1 93 ? -12.528 8.884 1.595 1.00 94.38 93 ILE A C 1
ATOM 690 O O . ILE A 1 93 ? -11.301 8.942 1.511 1.00 94.38 93 ILE A O 1
ATOM 694 N N . SER A 1 94 ? -13.329 8.610 0.566 1.00 89.94 94 SER A N 1
ATOM 695 C CA . SER A 1 94 ? -12.855 8.188 -0.754 1.00 89.94 94 SER A CA 1
ATOM 696 C C . SER A 1 94 ? -12.048 6.895 -0.663 1.00 89.94 94 SER A C 1
ATOM 698 O O . SER A 1 94 ? -10.932 6.790 -1.174 1.00 89.94 94 SER A O 1
ATOM 700 N N . ALA A 1 95 ? -12.617 5.912 0.041 1.00 88.38 95 ALA A N 1
ATOM 701 C CA . ALA A 1 95 ? -11.988 4.613 0.253 1.00 88.38 95 ALA A CA 1
ATOM 702 C C . ALA A 1 95 ? -11.753 3.861 -1.070 1.00 88.38 95 ALA A C 1
ATOM 704 O O . ALA A 1 95 ? -10.842 3.027 -1.147 1.00 88.38 95 ALA A O 1
ATOM 705 N N . GLY A 1 96 ? -12.541 4.163 -2.113 1.00 86.81 96 GLY A N 1
ATOM 706 C CA . GLY A 1 96 ? -12.436 3.547 -3.430 1.00 86.81 96 GLY A CA 1
ATOM 707 C C . GLY A 1 96 ? -12.403 2.021 -3.337 1.00 86.81 96 GLY A C 1
ATOM 708 O O . GLY A 1 96 ? -13.214 1.395 -2.658 1.00 86.81 96 GLY A O 1
ATOM 709 N N . THR A 1 97 ? -11.401 1.395 -3.960 1.00 85.88 97 THR A N 1
ATOM 710 C CA . THR A 1 97 ? -11.221 -0.069 -3.928 1.00 85.88 97 THR A CA 1
ATOM 711 C C . THR A 1 97 ? -10.679 -0.621 -2.605 1.00 85.88 97 THR A C 1
ATOM 713 O O . THR A 1 97 ? -10.497 -1.833 -2.476 1.00 85.88 97 THR A O 1
ATOM 716 N N . GLY A 1 98 ? -10.394 0.230 -1.615 1.00 86.69 98 GLY A N 1
ATOM 717 C CA . GLY A 1 98 ? -9.921 -0.195 -0.297 1.00 86.69 98 GLY A CA 1
ATOM 718 C C . GLY A 1 98 ? -8.445 -0.603 -0.254 1.00 86.69 98 GLY A C 1
ATOM 719 O O . GLY A 1 98 ? -8.029 -1.344 0.636 1.00 86.69 98 GLY A O 1
ATOM 720 N N . ARG A 1 99 ? -7.605 -0.114 -1.177 1.00 88.06 99 ARG A N 1
ATOM 721 C CA . ARG A 1 99 ? -6.149 -0.398 -1.194 1.00 88.06 99 ARG A CA 1
ATOM 722 C C . ARG A 1 99 ? -5.416 -0.011 0.083 1.00 88.06 99 ARG A C 1
ATOM 724 O O . ARG A 1 99 ? -4.318 -0.497 0.343 1.00 88.06 99 ARG A O 1
ATOM 731 N N . ASN A 1 100 ? -6.005 0.887 0.853 1.00 89.81 100 ASN A N 1
ATOM 732 C CA . ASN A 1 100 ? -5.436 1.392 2.080 1.00 89.81 100 ASN A CA 1
ATOM 733 C C . ASN A 1 100 ? -5.639 0.448 3.278 1.00 89.81 100 ASN A C 1
ATOM 735 O O . ASN A 1 100 ? -4.882 0.494 4.248 1.00 89.81 100 ASN A O 1
ATOM 739 N N . LEU A 1 101 ? -6.617 -0.461 3.185 1.00 90.69 101 LEU A N 1
ATOM 740 C CA . LEU A 1 101 ? -7.054 -1.331 4.279 1.00 90.69 101 LEU A CA 1
ATOM 741 C C . LEU A 1 101 ? -5.926 -2.205 4.836 1.00 90.69 101 LEU A C 1
ATOM 743 O O . LEU A 1 101 ? -5.841 -2.418 6.041 1.00 90.69 101 LEU A O 1
ATOM 747 N N . THR A 1 102 ? -5.011 -2.657 3.977 1.00 90.94 102 THR A N 1
ATOM 748 C CA . THR A 1 102 ? -3.869 -3.494 4.376 1.00 90.94 102 THR A CA 1
ATOM 749 C C . THR A 1 102 ? -2.825 -2.761 5.219 1.00 90.94 102 THR A C 1
ATOM 751 O O . THR A 1 102 ? -1.936 -3.401 5.775 1.00 90.94 102 THR A O 1
ATOM 754 N N . TYR A 1 103 ? -2.884 -1.430 5.280 1.00 91.00 103 TYR A N 1
ATOM 755 C CA . TYR A 1 103 ? -1.918 -0.603 6.001 1.00 91.00 103 TYR A CA 1
ATOM 756 C C . TYR A 1 103 ? -2.404 -0.172 7.388 1.00 91.00 103 TYR A C 1
ATOM 758 O O . TYR A 1 103 ? -1.613 0.385 8.150 1.00 91.00 103 TYR A O 1
ATOM 766 N N . TYR A 1 104 ? -3.670 -0.424 7.730 1.00 93.75 104 TYR A N 1
ATOM 767 C CA . TYR A 1 104 ? -4.189 -0.138 9.062 1.00 93.75 104 TYR A CA 1
ATOM 768 C C . TYR A 1 104 ? -3.689 -1.152 10.088 1.00 93.75 104 TYR A C 1
ATOM 770 O O . TYR A 1 104 ? -3.753 -2.365 9.889 1.00 93.75 104 TYR A O 1
ATOM 778 N N . SER A 1 105 ? -3.271 -0.641 11.243 1.00 92.06 105 SER A N 1
ATOM 779 C CA . SER A 1 105 ? -3.001 -1.456 12.425 1.00 92.06 105 SER A CA 1
ATOM 780 C C . SER A 1 105 ? -4.321 -1.780 13.124 1.00 92.06 105 SER A C 1
ATOM 782 O O . SER A 1 105 ? -4.696 -1.108 14.084 1.00 92.06 105 SER A O 1
ATOM 784 N N . LEU A 1 106 ? -5.036 -2.790 12.615 1.00 88.88 106 LEU A N 1
ATOM 785 C CA . LEU A 1 106 ? -6.394 -3.147 13.054 1.00 88.88 106 LEU A CA 1
ATOM 786 C C . LEU A 1 106 ? -6.506 -3.390 14.569 1.00 88.88 106 LEU A C 1
ATOM 788 O O . LEU A 1 106 ? -7.518 -3.030 15.154 1.00 88.88 106 LEU A O 1
ATOM 792 N N . ASP A 1 107 ? -5.449 -3.874 15.228 1.00 91.69 107 ASP A N 1
ATOM 793 C CA . ASP A 1 107 ? -5.416 -4.052 16.691 1.00 91.69 107 ASP A CA 1
ATOM 794 C C . ASP A 1 107 ? -5.587 -2.737 17.474 1.00 91.69 107 ASP A C 1
ATOM 796 O O . ASP A 1 107 ? -6.014 -2.734 18.627 1.00 91.69 107 ASP A O 1
ATOM 800 N N . SER A 1 108 ? -5.224 -1.604 16.868 1.00 90.81 108 SER A N 1
ATOM 801 C CA . SER A 1 108 ? -5.352 -0.272 17.471 1.00 90.81 108 SER A CA 1
ATOM 802 C C . SER A 1 108 ? -6.624 0.465 17.043 1.00 90.81 108 SER A C 1
ATOM 804 O O . SER A 1 108 ? -6.908 1.544 17.570 1.00 90.81 108 SER A O 1
ATOM 806 N N . VAL A 1 109 ? -7.387 -0.087 16.097 1.00 95.25 109 VAL A N 1
ATOM 807 C CA . VAL A 1 109 ? -8.604 0.513 15.542 1.00 95.25 109 VAL A CA 1
ATOM 808 C C . VAL A 1 109 ? -9.823 -0.137 16.197 1.00 95.25 109 VAL A C 1
ATOM 810 O O . VAL A 1 109 ? -10.016 -1.344 16.138 1.00 95.25 109 VAL A O 1
ATOM 813 N N . ARG A 1 110 ? -10.666 0.677 16.835 1.00 95.81 110 ARG A N 1
ATOM 814 C CA . ARG A 1 110 ? -11.921 0.252 17.471 1.00 95.81 110 ARG A CA 1
ATOM 815 C C . ARG A 1 110 ? -13.059 0.144 16.460 1.00 95.81 110 ARG A C 1
ATOM 817 O O . ARG A 1 110 ? -13.852 -0.789 16.534 1.00 95.81 110 ARG A O 1
ATOM 824 N N . SER A 1 111 ? -13.148 1.097 15.537 1.00 95.94 111 SER A N 1
ATOM 825 C CA . SER A 1 111 ? -14.097 1.062 14.426 1.00 95.94 111 SER A CA 1
ATOM 826 C C . SER A 1 111 ? -13.485 1.725 13.197 1.00 95.94 111 SER A C 1
ATOM 828 O O . SER A 1 111 ? -12.746 2.699 13.319 1.00 95.94 111 SER A O 1
ATOM 830 N N . LEU A 1 112 ? -13.769 1.181 12.015 1.00 94.69 112 LEU A N 1
ATOM 831 C CA . LEU A 1 112 ? -13.336 1.732 10.735 1.00 94.69 112 LEU A CA 1
ATOM 832 C C . LEU A 1 112 ? -14.571 1.948 9.864 1.00 94.69 112 LEU A C 1
ATOM 834 O O . LEU A 1 112 ? -15.241 0.989 9.487 1.00 94.69 112 LEU A O 1
ATOM 838 N N . THR A 1 113 ? -14.878 3.208 9.576 1.00 95.56 113 THR A N 1
ATOM 839 C CA . THR A 1 113 ? -15.958 3.608 8.672 1.00 95.56 113 THR A CA 1
ATOM 840 C C . THR A 1 113 ? -15.352 4.016 7.338 1.00 95.56 113 THR A C 1
ATOM 842 O O . THR A 1 113 ? -14.438 4.836 7.313 1.00 95.56 113 THR A O 1
ATOM 845 N N . LEU A 1 114 ? -15.864 3.458 6.243 1.00 94.25 114 LEU A N 1
ATOM 846 C CA . LEU A 1 114 ? -15.430 3.765 4.881 1.00 94.25 114 LEU A CA 1
ATOM 847 C C . LEU A 1 114 ? -16.559 4.499 4.156 1.00 94.25 114 LEU A C 1
ATOM 849 O O . LEU A 1 114 ? -17.708 4.057 4.212 1.00 94.25 114 LEU A O 1
ATOM 853 N N . ALA A 1 115 ? -16.232 5.596 3.482 1.00 91.50 115 ALA A N 1
ATOM 854 C CA . ALA A 1 115 ? -17.142 6.331 2.612 1.00 91.50 115 ALA A CA 1
ATOM 855 C C . ALA A 1 115 ? -16.517 6.485 1.220 1.00 91.50 115 ALA A C 1
ATOM 857 O O . ALA A 1 115 ? -15.323 6.772 1.120 1.00 91.50 115 ALA A O 1
ATOM 858 N N . ASP A 1 116 ? -17.319 6.309 0.171 1.00 83.12 116 ASP A N 1
ATOM 859 C CA . ASP A 1 116 ? -16.942 6.482 -1.238 1.00 83.12 116 ASP A CA 1
ATOM 860 C C . ASP A 1 116 ? -18.100 7.115 -2.021 1.00 83.12 116 ASP A C 1
ATOM 862 O O . ASP A 1 116 ? -19.263 6.718 -1.757 1.00 8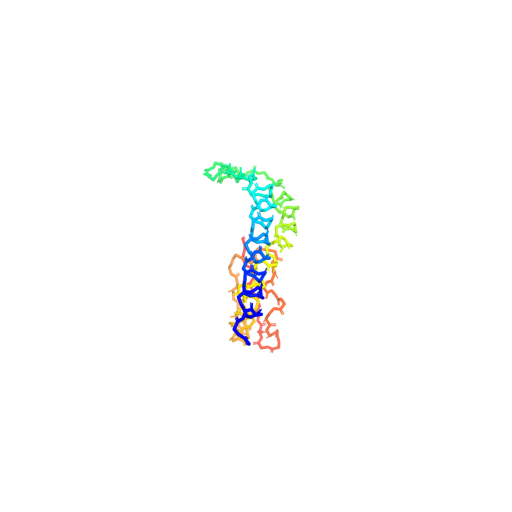3.12 116 ASP A O 1
#

Radius of gyration: 23.55 Å; chains: 1; bounding box: 78×21×47 Å